Protein AF-D6YWD9-F1 (afdb_monomer_lite)

Secondary structure (DSSP, 8-state):
-HHHHHTTT-HHHHHHHHHTHHHHHGGGGS-GGGHHHHT--HHHHHHHHHHHHHHHHHTTTT-GGGS---

Foldseek 3Di:
DVCVVCCVVCVPVSVVCVVCVVVVCVLVVDDPVCNVVVPDCCVVCVVVVVVVVVCVVCVPVPDPVVVPPD

Radius of gyration: 20.82 Å; chains: 1; bounding box: 30×43×56 Å

Organism: Waddlia chondrophila (strain ATCC VR-1470 / WSU 86-1044) (NCBI:txid716544)

Structure (mmCIF, N/CA/C/O backbone):
data_AF-D6YWD9-F1
#
_entry.id   AF-D6YWD9-F1
#
loop_
_atom_site.group_PDB
_atom_site.id
_atom_site.type_symbol
_atom_site.label_atom_id
_atom_site.label_alt_id
_atom_site.label_comp_id
_atom_site.label_asym_id
_atom_site.label_entity_id
_atom_site.label_seq_id
_atom_site.pdbx_PDB_ins_code
_atom_site.Cartn_x
_atom_site.Cartn_y
_atom_site.Cartn_z
_atom_site.occupancy
_atom_site.B_iso_or_equiv
_atom_site.auth_seq_id
_atom_site.auth_comp_id
_atom_site.auth_asym_id
_atom_site.auth_atom_id
_atom_site.pdbx_PDB_model_num
ATOM 1 N N . MET A 1 1 ? -5.849 -14.244 -7.146 1.00 68.31 1 MET A N 1
ATOM 2 C CA . MET A 1 1 ? -5.393 -15.109 -6.037 1.00 68.31 1 MET A CA 1
ATOM 3 C C . MET A 1 1 ? -5.637 -14.462 -4.668 1.00 68.31 1 MET A C 1
ATOM 5 O O . MET A 1 1 ? -6.325 -15.079 -3.881 1.00 68.31 1 MET A O 1
ATOM 9 N N . PHE A 1 2 ? -5.236 -13.207 -4.404 1.00 87.12 2 PHE A N 1
ATOM 10 C CA . PHE A 1 2 ? -5.472 -12.534 -3.104 1.00 87.12 2 PHE A CA 1
ATOM 11 C C . PHE A 1 2 ? -6.952 -12.340 -2.714 1.00 87.12 2 PHE A C 1
ATOM 13 O O . PHE A 1 2 ? -7.369 -12.791 -1.652 1.00 87.12 2 PHE A O 1
ATOM 20 N N . LEU A 1 3 ? -7.760 -11.711 -3.581 1.00 90.44 3 LEU A N 1
ATOM 21 C CA . LEU A 1 3 ? -9.165 -11.409 -3.261 1.00 90.44 3 LEU A CA 1
ATOM 22 C C . LEU A 1 3 ? -9.953 -12.684 -2.942 1.00 90.44 3 LEU A C 1
ATOM 24 O O . LEU A 1 3 ? -10.643 -12.733 -1.939 1.00 90.44 3 LEU A O 1
ATOM 28 N N . LYS A 1 4 ? -9.784 -13.754 -3.725 1.00 92.00 4 LYS A N 1
ATOM 29 C CA . LYS A 1 4 ? -10.472 -15.034 -3.489 1.00 92.00 4 LYS A CA 1
ATOM 30 C C . LYS A 1 4 ? -10.144 -15.644 -2.118 1.00 92.00 4 LYS A C 1
ATOM 32 O O . LYS A 1 4 ? -11.023 -16.227 -1.505 1.00 92.00 4 LYS A O 1
ATOM 37 N N . THR A 1 5 ? -8.907 -15.504 -1.645 1.00 94.62 5 THR A N 1
ATOM 38 C CA . THR A 1 5 ? -8.459 -16.107 -0.380 1.00 94.62 5 THR A CA 1
ATOM 39 C C . THR A 1 5 ? -8.852 -15.281 0.846 1.00 94.62 5 THR A C 1
ATOM 41 O O . THR A 1 5 ? -9.091 -15.846 1.908 1.00 94.62 5 THR A O 1
ATOM 44 N N . TYR A 1 6 ? -8.916 -13.951 0.726 1.00 93.56 6 TYR A N 1
ATOM 45 C CA . TYR A 1 6 ? -9.076 -13.054 1.879 1.00 93.56 6 TYR A CA 1
ATOM 46 C C . TYR A 1 6 ? -10.393 -12.273 1.915 1.00 93.56 6 TYR A C 1
ATOM 48 O O . TYR A 1 6 ? -10.612 -11.535 2.877 1.00 93.56 6 TYR A O 1
ATOM 56 N N . ARG A 1 7 ? -11.281 -12.433 0.924 1.00 93.38 7 ARG A N 1
ATOM 57 C CA . ARG A 1 7 ? -12.562 -11.705 0.863 1.00 93.38 7 ARG A CA 1
ATOM 58 C C . ARG A 1 7 ? -13.425 -11.942 2.096 1.00 93.38 7 ARG A C 1
ATOM 60 O O . ARG A 1 7 ? -13.949 -10.974 2.634 1.00 93.38 7 ARG A O 1
ATOM 67 N N . ASP A 1 8 ? -13.490 -13.178 2.578 1.00 94.19 8 ASP A N 1
ATOM 68 C CA . ASP A 1 8 ? -14.328 -13.527 3.731 1.00 94.19 8 ASP A CA 1
ATOM 69 C C . ASP A 1 8 ? -13.748 -12.980 5.039 1.00 94.19 8 ASP A C 1
ATOM 71 O O . ASP A 1 8 ? -14.477 -12.521 5.915 1.00 94.19 8 ASP A O 1
ATOM 75 N N . LYS A 1 9 ? -12.414 -12.958 5.154 1.00 96.31 9 LYS A N 1
ATOM 76 C CA . LYS A 1 9 ? -11.722 -12.469 6.353 1.00 96.31 9 LYS A CA 1
ATOM 77 C C . LYS A 1 9 ? -11.665 -10.940 6.417 1.00 96.31 9 LYS A C 1
ATOM 79 O O . LYS A 1 9 ? -11.770 -10.362 7.495 1.00 96.31 9 LYS A O 1
ATOM 84 N N . TYR A 1 10 ? -11.483 -10.280 5.273 1.00 95.88 10 TYR A N 1
ATOM 85 C CA . TYR A 1 10 ? -11.283 -8.833 5.176 1.00 95.88 10 TYR A CA 1
ATOM 86 C C . TYR A 1 10 ? -12.082 -8.223 4.011 1.00 95.88 10 TYR A C 1
ATOM 88 O O . TYR A 1 10 ? -11.492 -7.700 3.056 1.00 95.88 10 TYR A O 1
ATOM 96 N N . PRO A 1 11 ? -13.424 -8.224 4.084 1.00 93.88 11 PRO A N 1
ATOM 97 C CA . PRO A 1 11 ? -14.274 -7.806 2.969 1.00 93.88 11 PRO A CA 1
ATOM 98 C C . PRO A 1 11 ? -14.061 -6.337 2.585 1.00 93.88 11 PRO A C 1
ATOM 100 O O . PRO A 1 11 ? -13.976 -6.007 1.404 1.00 93.88 11 PRO A O 1
ATOM 103 N N . LYS A 1 12 ? -13.883 -5.451 3.576 1.00 95.06 12 LYS A N 1
ATOM 104 C CA . LYS A 1 12 ? -13.658 -4.012 3.348 1.00 95.06 12 LYS A CA 1
ATOM 105 C C . LYS A 1 12 ? -12.312 -3.720 2.679 1.00 95.06 12 LYS A C 1
ATOM 107 O O . LYS A 1 12 ? -12.247 -2.897 1.772 1.00 95.06 12 LYS A O 1
ATOM 112 N N . ALA A 1 13 ? -11.248 -4.404 3.103 1.00 93.88 13 ALA A N 1
ATOM 113 C CA . ALA A 1 13 ? -9.925 -4.236 2.505 1.00 93.88 13 ALA A CA 1
ATOM 114 C C . ALA A 1 13 ? -9.913 -4.742 1.056 1.00 93.88 13 ALA A C 1
ATOM 116 O O . ALA A 1 13 ? -9.399 -4.067 0.168 1.00 93.88 13 ALA A O 1
ATOM 117 N N . CYS A 1 14 ? -10.549 -5.890 0.807 1.00 94.69 14 CYS A N 1
ATOM 118 C CA . CYS A 1 14 ? -10.689 -6.442 -0.537 1.00 94.69 14 CYS A CA 1
ATOM 119 C C . CYS A 1 14 ? -11.478 -5.507 -1.464 1.00 94.69 14 CYS A C 1
ATOM 121 O O . CYS A 1 14 ? -11.043 -5.282 -2.589 1.00 94.69 14 CYS A O 1
ATOM 123 N N . ALA A 1 15 ? -12.576 -4.910 -0.986 1.00 94.31 15 ALA A N 1
ATOM 124 C CA . ALA A 1 15 ? -13.354 -3.942 -1.760 1.00 94.31 15 ALA A CA 1
ATOM 125 C C . ALA A 1 15 ? -12.550 -2.678 -2.114 1.00 94.31 15 ALA A C 1
ATOM 127 O O . ALA A 1 15 ? -12.641 -2.189 -3.236 1.00 94.31 15 ALA A O 1
ATOM 128 N N . CYS A 1 16 ? -11.730 -2.173 -1.185 1.00 94.50 16 CYS A N 1
ATOM 129 C CA . CYS A 1 16 ? -10.848 -1.028 -1.429 1.00 94.50 16 CYS A CA 1
ATOM 130 C C . CYS A 1 16 ? -9.820 -1.330 -2.534 1.00 94.50 16 CYS A C 1
ATOM 132 O O . CYS A 1 16 ? -9.708 -0.593 -3.510 1.00 94.50 16 CYS A O 1
ATOM 134 N N . LEU A 1 17 ? -9.136 -2.476 -2.436 1.00 92.94 17 LEU A N 1
ATOM 135 C CA . LEU A 1 17 ? -8.157 -2.904 -3.441 1.00 92.94 17 LEU A CA 1
ATOM 136 C C . LEU A 1 17 ? -8.791 -3.177 -4.811 1.00 92.94 17 LEU A C 1
ATOM 138 O O . LEU A 1 17 ? -8.158 -2.941 -5.837 1.00 92.94 17 LEU A O 1
ATOM 142 N N . GLU A 1 18 ? -10.018 -3.703 -4.837 1.00 93.31 18 GLU A N 1
ATOM 143 C CA . GLU A 1 18 ? -10.763 -3.957 -6.073 1.00 93.31 18 GLU A CA 1
ATOM 144 C C . GLU A 1 18 ? -11.179 -2.645 -6.752 1.00 93.31 18 GLU A C 1
ATOM 146 O O . GLU A 1 18 ? -11.013 -2.514 -7.965 1.00 93.31 18 GLU A O 1
ATOM 151 N N . LYS A 1 19 ? -11.632 -1.655 -5.971 1.00 94.44 19 LYS A N 1
ATOM 152 C CA . LYS A 1 19 ? -12.011 -0.323 -6.458 1.00 94.44 19 LYS A CA 1
ATOM 153 C C . LYS A 1 19 ? -10.826 0.427 -7.071 1.00 94.44 19 LYS A C 1
ATOM 155 O O . LYS A 1 19 ? -10.920 0.899 -8.201 1.00 94.44 19 LYS A O 1
ATOM 160 N N . ASP A 1 20 ? -9.704 0.493 -6.358 1.00 93.81 20 ASP A N 1
ATOM 161 C CA . ASP A 1 20 ? -8.556 1.326 -6.746 1.00 93.81 20 ASP A CA 1
ATOM 162 C C . ASP A 1 20 ? -7.474 0.528 -7.503 1.00 93.81 20 ASP A C 1
ATOM 164 O O . ASP A 1 20 ? -6.323 0.949 -7.647 1.00 93.81 20 ASP A O 1
ATOM 168 N N . LYS A 1 21 ? -7.855 -0.636 -8.048 1.00 92.25 21 LYS A N 1
ATOM 169 C CA . LYS A 1 21 ? -6.975 -1.579 -8.748 1.00 92.25 21 LYS A CA 1
ATOM 170 C C . LYS A 1 21 ? -6.140 -0.913 -9.843 1.00 92.25 21 LYS A C 1
ATOM 172 O O . LYS A 1 21 ? -4.944 -1.170 -9.948 1.00 92.25 21 LYS A O 1
ATOM 177 N N . ALA A 1 22 ? -6.761 -0.070 -10.668 1.00 90.44 22 ALA A N 1
ATOM 178 C CA . ALA A 1 22 ? -6.078 0.590 -11.779 1.00 90.44 22 ALA A CA 1
ATOM 179 C C . ALA A 1 22 ? -4.950 1.507 -11.282 1.00 90.44 22 ALA A C 1
ATOM 181 O O . ALA A 1 22 ? -3.836 1.439 -11.795 1.00 90.44 22 ALA A O 1
ATOM 182 N N . GLN A 1 23 ? -5.219 2.298 -10.240 1.00 90.25 23 GLN A N 1
ATOM 183 C CA . GLN A 1 23 ? -4.232 3.187 -9.628 1.00 90.25 23 GLN A CA 1
ATOM 184 C C . GLN A 1 23 ? -3.094 2.393 -8.989 1.00 90.25 23 GLN A C 1
ATOM 186 O O . GLN A 1 23 ? -1.932 2.732 -9.199 1.00 90.25 23 GLN A O 1
ATOM 191 N N . LEU A 1 24 ? -3.405 1.290 -8.302 1.00 89.69 24 LEU A N 1
ATOM 192 C CA . LEU A 1 24 ? -2.403 0.423 -7.682 1.00 89.69 24 LEU A CA 1
ATOM 193 C C . LEU A 1 24 ? -1.386 -0.121 -8.700 1.00 89.69 24 LEU A C 1
ATOM 195 O O . LEU A 1 24 ? -0.199 -0.228 -8.396 1.00 89.69 24 LEU A O 1
ATOM 199 N N . PHE A 1 25 ? -1.835 -0.434 -9.920 1.00 90.50 25 PHE A N 1
ATOM 200 C CA . PHE A 1 25 ? -0.975 -0.984 -10.970 1.00 90.50 25 PHE A CA 1
ATOM 201 C C . PHE A 1 25 ? -0.235 0.063 -11.811 1.00 90.50 25 PHE A C 1
ATOM 203 O O . PHE A 1 25 ? 0.701 -0.313 -12.515 1.00 90.50 25 PHE A O 1
ATOM 210 N N . THR A 1 26 ? -0.560 1.360 -11.707 1.00 91.06 26 THR A N 1
ATOM 211 C CA . THR A 1 26 ? 0.175 2.425 -12.432 1.00 91.06 26 THR A CA 1
ATOM 212 C C . THR A 1 26 ? 1.675 2.429 -12.138 1.00 91.06 26 THR A C 1
ATOM 214 O O . THR A 1 26 ? 2.472 2.808 -12.990 1.00 91.06 26 THR A O 1
ATOM 217 N N . PHE A 1 27 ? 2.070 1.928 -10.968 1.00 87.94 27 PHE A N 1
ATOM 218 C CA . PHE A 1 27 ? 3.455 1.685 -10.581 1.00 87.94 27 PHE A CA 1
ATOM 219 C C . PHE A 1 27 ? 4.274 0.911 -11.635 1.00 87.94 27 PHE A C 1
ATOM 221 O O . PHE A 1 27 ? 5.440 1.229 -11.863 1.00 87.94 27 PHE A O 1
ATOM 228 N N . TYR A 1 28 ? 3.678 -0.078 -12.305 1.00 91.00 28 TYR A N 1
ATOM 229 C CA . TYR A 1 28 ? 4.392 -0.903 -13.285 1.00 91.00 28 TYR A CA 1
ATOM 230 C C . TYR A 1 28 ? 4.690 -0.174 -14.600 1.00 91.00 28 TYR A C 1
ATOM 232 O O . TYR A 1 28 ? 5.489 -0.666 -15.391 1.00 91.00 28 TYR A O 1
ATOM 240 N N . ASN A 1 29 ? 4.106 1.008 -14.816 1.00 93.06 29 ASN A N 1
ATOM 241 C CA . ASN A 1 29 ? 4.410 1.844 -15.977 1.00 93.06 29 ASN A CA 1
ATOM 242 C C . ASN A 1 29 ? 5.758 2.573 -15.837 1.00 93.06 29 ASN A C 1
ATOM 244 O O . ASN A 1 29 ? 6.264 3.113 -16.818 1.00 93.06 29 ASN A O 1
ATOM 248 N N . PHE A 1 30 ? 6.346 2.613 -14.635 1.00 90.88 30 PHE A N 1
ATOM 249 C CA . PHE A 1 30 ? 7.650 3.233 -14.403 1.00 90.88 30 PHE A CA 1
ATOM 250 C C . PHE A 1 30 ? 8.802 2.253 -14.681 1.00 90.88 30 PHE A C 1
ATOM 252 O O . PHE A 1 30 ? 8.655 1.053 -14.432 1.00 90.88 30 PHE A O 1
ATOM 259 N N . PRO A 1 31 ? 9.981 2.739 -15.119 1.00 94.81 31 PRO A N 1
ATOM 260 C CA . PRO A 1 31 ? 11.174 1.910 -15.278 1.00 94.81 31 PRO A CA 1
ATOM 261 C C . PRO A 1 31 ? 11.561 1.163 -13.994 1.00 94.81 31 PRO A C 1
ATOM 263 O O . PRO A 1 31 ? 11.470 1.711 -12.892 1.00 94.81 31 PRO A O 1
ATOM 266 N N . ALA A 1 32 ? 12.090 -0.055 -14.142 1.00 92.81 32 ALA A N 1
ATOM 267 C CA . ALA A 1 32 ? 12.441 -0.933 -13.021 1.00 92.81 32 ALA A CA 1
ATOM 268 C C . ALA A 1 32 ? 13.441 -0.319 -12.023 1.00 92.81 32 ALA A C 1
ATOM 270 O O . ALA A 1 32 ? 13.390 -0.619 -10.831 1.00 92.81 32 ALA A O 1
ATOM 271 N N . ILE A 1 33 ? 14.296 0.600 -12.483 1.00 93.75 33 ILE A N 1
ATOM 272 C CA . ILE A 1 33 ? 15.258 1.342 -11.650 1.00 93.75 33 ILE A CA 1
ATOM 273 C C . ILE A 1 33 ? 14.540 2.124 -10.532 1.00 93.75 33 ILE A C 1
ATOM 275 O O . ILE A 1 33 ? 15.042 2.242 -9.413 1.00 93.75 33 ILE A O 1
ATOM 279 N N . HIS A 1 34 ? 13.329 2.620 -10.791 1.00 91.81 34 HIS A N 1
ATOM 280 C CA . HIS A 1 34 ? 12.569 3.409 -9.820 1.00 91.81 34 HIS A CA 1
ATOM 281 C C . HIS A 1 34 ? 11.744 2.555 -8.852 1.00 91.81 34 HIS A C 1
ATOM 283 O O . HIS A 1 34 ? 11.285 3.058 -7.826 1.00 91.81 34 HIS A O 1
ATOM 289 N N . TRP A 1 35 ? 11.581 1.257 -9.114 1.00 94.06 35 TRP A N 1
ATOM 290 C CA . TRP A 1 35 ? 10.689 0.397 -8.335 1.00 94.06 35 TRP A CA 1
ATOM 291 C C . TRP A 1 35 ? 11.079 0.254 -6.868 1.00 94.06 35 TRP A C 1
ATOM 293 O O . TRP A 1 35 ? 10.208 0.066 -6.021 1.00 94.06 35 TRP A O 1
ATOM 303 N N . GLN A 1 36 ? 12.374 0.316 -6.558 1.00 91.94 36 GLN A N 1
ATOM 304 C CA . GLN A 1 36 ? 12.857 0.261 -5.178 1.00 91.94 36 GLN A CA 1
ATOM 305 C C . GLN A 1 36 ? 12.446 1.512 -4.392 1.00 91.94 36 GLN A C 1
ATOM 307 O O . GLN A 1 36 ? 12.006 1.409 -3.250 1.00 91.94 36 GLN A O 1
ATOM 312 N N . HIS A 1 37 ? 12.534 2.680 -5.028 1.00 90.62 37 HIS A N 1
ATOM 313 C CA . HIS A 1 37 ? 12.208 3.963 -4.415 1.00 90.62 37 HIS A CA 1
ATOM 314 C C . HIS A 1 37 ? 10.697 4.169 -4.278 1.00 90.62 37 HIS A C 1
ATOM 316 O O . HIS A 1 37 ? 10.235 4.661 -3.257 1.00 90.62 37 HIS A O 1
ATOM 322 N N . VAL A 1 38 ? 9.905 3.750 -5.266 1.00 90.88 38 VAL A N 1
ATOM 323 C CA . VAL A 1 38 ? 8.445 3.923 -5.205 1.00 90.88 38 VAL A CA 1
ATOM 324 C C . VAL A 1 38 ? 7.785 2.932 -4.233 1.00 90.88 38 VAL A C 1
ATOM 326 O O . VAL A 1 38 ? 6.748 3.242 -3.657 1.00 90.88 38 VAL A O 1
ATOM 329 N N . ARG A 1 39 ? 8.384 1.755 -3.995 1.00 90.31 39 ARG A N 1
ATOM 330 C CA . ARG A 1 39 ? 7.853 0.766 -3.036 1.00 90.31 39 ARG A CA 1
ATOM 331 C C . ARG A 1 39 ? 8.240 1.018 -1.579 1.00 90.31 39 ARG A C 1
ATOM 333 O O . ARG A 1 39 ? 7.703 0.335 -0.710 1.00 90.31 39 ARG A O 1
ATOM 340 N N . THR A 1 40 ? 9.163 1.937 -1.288 1.00 92.88 40 THR A N 1
ATOM 341 C CA . THR A 1 40 ? 9.511 2.227 0.108 1.00 92.88 40 THR A CA 1
ATOM 342 C C . THR A 1 40 ? 8.449 3.101 0.768 1.00 92.88 40 THR A C 1
ATOM 344 O O . THR A 1 40 ? 8.055 4.137 0.238 1.00 92.88 40 THR A O 1
ATOM 347 N N . THR A 1 41 ? 7.992 2.696 1.952 1.00 94.38 41 THR A N 1
ATOM 348 C CA . THR A 1 41 ? 7.072 3.489 2.776 1.00 9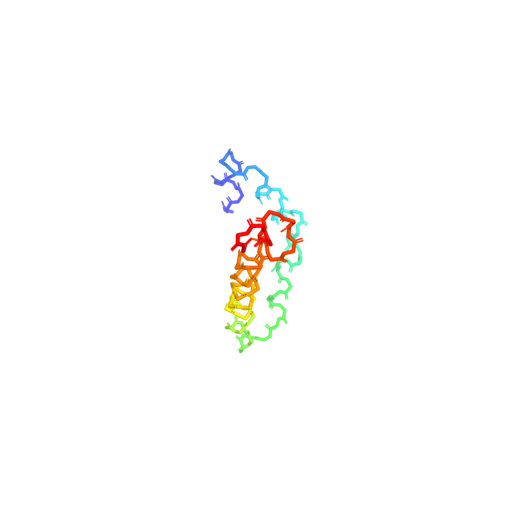4.38 41 THR A CA 1
ATOM 349 C C . THR A 1 41 ? 7.813 4.398 3.753 1.00 94.38 41 THR A C 1
ATOM 351 O O . THR A 1 41 ? 7.192 5.291 4.323 1.00 94.38 41 THR A O 1
ATOM 354 N N . ASN A 1 42 ? 9.140 4.254 3.899 1.00 90.69 42 ASN A N 1
ATOM 355 C CA . ASN A 1 42 ? 9.951 5.018 4.854 1.00 90.69 42 ASN A CA 1
ATOM 356 C C . ASN A 1 42 ? 9.767 6.542 4.745 1.00 90.69 42 ASN A C 1
ATOM 358 O O . ASN A 1 42 ? 9.614 7.176 5.791 1.00 90.69 42 ASN A O 1
ATOM 362 N N . PRO A 1 43 ? 9.741 7.163 3.544 1.00 90.31 43 PRO A N 1
ATOM 363 C CA . PRO A 1 43 ? 9.551 8.612 3.436 1.00 90.31 43 PRO A CA 1
ATOM 364 C C . PRO A 1 43 ? 8.209 9.086 4.016 1.00 90.31 43 PRO A C 1
ATOM 366 O O . PRO A 1 43 ? 8.118 10.172 4.588 1.00 90.31 43 PRO A O 1
ATOM 369 N N . ILE A 1 44 ? 7.176 8.251 3.908 1.00 91.75 44 ILE A N 1
ATOM 370 C CA . ILE A 1 44 ? 5.839 8.518 4.439 1.00 91.75 44 ILE A CA 1
ATOM 371 C C . ILE A 1 44 ? 5.827 8.190 5.938 1.00 91.75 44 ILE A C 1
ATOM 373 O O . ILE A 1 44 ? 5.551 9.044 6.774 1.00 91.75 44 ILE A O 1
ATOM 377 N N . GLU A 1 45 ? 6.191 6.972 6.321 1.00 93.75 45 GLU A N 1
ATOM 378 C CA . GLU A 1 45 ? 6.092 6.508 7.705 1.00 93.75 45 GLU A CA 1
ATOM 379 C C . GLU A 1 45 ? 6.996 7.289 8.665 1.00 93.75 45 GLU A C 1
ATOM 381 O O . GLU A 1 45 ? 6.542 7.683 9.738 1.00 93.75 45 GLU A O 1
ATOM 386 N N . SER A 1 46 ? 8.240 7.590 8.283 1.00 95.69 46 SER A N 1
ATOM 387 C CA . SER A 1 46 ? 9.186 8.320 9.140 1.00 95.69 46 SER A CA 1
ATOM 388 C C . SER A 1 46 ? 8.723 9.750 9.435 1.00 95.69 46 SER A C 1
ATOM 390 O O . SER A 1 46 ? 8.881 10.252 10.555 1.00 95.69 46 SER A O 1
ATOM 392 N N . THR A 1 47 ? 8.145 10.427 8.441 1.00 93.06 47 THR A N 1
ATOM 393 C CA . THR A 1 47 ? 7.635 11.794 8.607 1.00 93.06 47 THR A CA 1
ATOM 394 C C . THR A 1 47 ? 6.366 11.791 9.457 1.00 93.06 47 THR A C 1
ATOM 396 O O . THR A 1 47 ? 6.293 12.512 10.458 1.00 93.06 47 THR A O 1
ATOM 399 N N . PHE A 1 48 ? 5.409 10.906 9.156 1.00 94.06 48 PHE A N 1
ATOM 400 C CA . PHE A 1 48 ? 4.184 10.757 9.945 1.00 94.06 48 PHE A CA 1
ATOM 401 C C . PHE A 1 48 ? 4.444 10.293 11.383 1.00 94.06 48 PHE A C 1
ATOM 403 O O . PHE A 1 48 ? 3.748 10.745 12.294 1.00 94.06 48 PHE A O 1
ATOM 410 N N . ALA A 1 49 ? 5.454 9.455 11.627 1.00 93.25 49 ALA A N 1
ATOM 411 C CA . ALA A 1 49 ? 5.849 9.048 12.973 1.00 93.25 49 ALA A CA 1
ATOM 412 C C . ALA A 1 49 ? 6.276 10.255 13.822 1.00 93.25 49 ALA A C 1
ATOM 414 O O . ALA A 1 49 ? 5.824 10.405 14.959 1.00 93.25 49 ALA A O 1
ATOM 415 N N . THR A 1 50 ? 7.075 11.160 13.249 1.00 91.81 50 THR A N 1
ATOM 416 C CA . THR A 1 50 ? 7.513 12.389 13.927 1.00 91.81 50 THR A CA 1
ATOM 417 C C . THR A 1 50 ? 6.340 13.330 14.192 1.00 91.81 50 THR A C 1
ATOM 419 O O . THR A 1 50 ? 6.216 13.868 15.295 1.00 91.81 50 THR A O 1
ATOM 422 N N . ILE A 1 51 ? 5.445 13.498 13.212 1.00 91.50 51 ILE A N 1
ATOM 423 C CA . ILE A 1 51 ? 4.225 14.304 13.364 1.00 91.50 51 ILE A CA 1
ATOM 424 C C . ILE A 1 51 ? 3.371 13.741 14.502 1.00 91.50 51 ILE A C 1
ATOM 426 O O . ILE A 1 51 ? 3.061 14.456 15.453 1.00 91.50 51 ILE A O 1
ATOM 430 N N . ARG A 1 52 ? 3.063 12.440 14.469 1.00 91.19 52 ARG A N 1
ATOM 431 C CA . ARG A 1 52 ? 2.260 11.767 15.499 1.00 91.19 52 ARG A CA 1
ATOM 432 C C . ARG A 1 52 ? 2.907 11.866 16.878 1.00 91.19 52 ARG A C 1
ATOM 434 O O . ARG A 1 52 ? 2.197 12.069 17.863 1.00 91.19 52 ARG A O 1
ATOM 441 N N . HIS A 1 53 ? 4.234 11.750 16.951 1.00 89.81 53 HIS A N 1
ATOM 442 C CA . HIS A 1 53 ? 4.982 11.932 18.189 1.00 89.81 53 HIS A CA 1
ATOM 443 C C . HIS A 1 53 ? 4.779 13.342 18.754 1.00 89.81 53 HIS A C 1
ATOM 445 O O . HIS A 1 53 ? 4.362 13.477 19.902 1.00 89.81 53 HIS A O 1
ATOM 451 N N . ARG A 1 54 ? 4.996 14.386 17.945 1.00 86.12 54 ARG A N 1
ATOM 452 C CA . ARG A 1 54 ? 4.809 15.784 18.364 1.00 86.12 54 ARG A CA 1
ATOM 453 C C . ARG A 1 54 ? 3.368 16.061 18.780 1.00 86.12 54 ARG A C 1
ATOM 455 O O . ARG A 1 54 ? 3.157 16.566 19.873 1.00 86.12 54 ARG A O 1
ATOM 462 N N . THR A 1 55 ? 2.384 15.643 17.983 1.00 87.69 55 THR A N 1
ATOM 463 C CA . THR A 1 55 ? 0.959 15.804 18.315 1.00 87.69 55 THR A CA 1
ATOM 464 C C . THR A 1 55 ? 0.591 15.123 19.632 1.00 87.69 55 THR A C 1
ATOM 466 O O . THR A 1 55 ? -0.221 15.647 20.388 1.00 87.69 55 THR A O 1
ATOM 469 N N . ARG A 1 56 ? 1.169 13.954 19.938 1.00 84.19 56 ARG A N 1
ATOM 470 C CA . ARG A 1 56 ? 0.948 13.284 21.226 1.00 84.19 56 ARG A CA 1
ATOM 471 C C . ARG A 1 56 ? 1.570 14.060 22.388 1.00 84.19 56 ARG A C 1
ATOM 473 O O . ARG A 1 56 ? 0.930 14.148 23.425 1.00 84.19 56 ARG A O 1
ATOM 480 N N . GLN A 1 57 ? 2.773 14.608 22.215 1.00 81.62 57 GLN A N 1
ATOM 481 C CA . GLN A 1 57 ? 3.454 15.393 23.253 1.00 81.62 57 GLN A CA 1
ATOM 482 C C . GLN A 1 57 ? 2.757 16.733 23.528 1.00 81.62 57 GLN A C 1
ATOM 484 O O . GLN A 1 57 ? 2.719 17.187 24.664 1.00 81.62 57 GLN A O 1
ATOM 489 N N . THR A 1 58 ? 2.170 17.364 22.508 1.00 74.62 58 THR A N 1
ATOM 490 C CA . THR A 1 58 ? 1.482 18.657 22.655 1.00 74.62 58 THR A CA 1
ATOM 491 C C . THR A 1 58 ? 0.001 18.533 23.016 1.00 74.62 58 THR A C 1
ATOM 493 O O . THR A 1 58 ? -0.641 19.546 23.296 1.00 74.62 58 THR A O 1
ATOM 496 N N . LYS A 1 59 ? -0.570 17.319 23.040 1.00 64.12 59 LYS A N 1
ATOM 497 C CA . LYS A 1 59 ? -1.937 17.074 23.528 1.00 64.12 59 LYS A CA 1
ATOM 498 C C . LYS A 1 59 ? -2.018 17.437 25.019 1.00 64.12 59 LYS A C 1
ATOM 500 O O . LYS A 1 59 ? -1.624 16.649 25.868 1.00 64.12 59 LYS A O 1
ATOM 505 N N . GLY A 1 60 ? -2.533 18.633 25.316 1.00 61.38 60 GLY A N 1
ATOM 506 C CA . GLY A 1 60 ? -2.685 19.180 26.674 1.00 61.38 60 GLY A CA 1
ATOM 507 C C . GLY A 1 60 ? -1.955 20.509 26.910 1.00 61.38 60 GLY A C 1
ATOM 508 O O . GLY A 1 60 ? -2.277 21.221 27.859 1.00 61.38 60 GLY A O 1
ATOM 509 N N . CYS A 1 61 ? -1.036 20.901 26.020 1.00 57.53 61 CYS A N 1
ATOM 510 C CA . CYS A 1 61 ? -0.378 22.206 26.071 1.00 57.53 61 CYS A CA 1
ATOM 511 C C . CYS A 1 61 ? -1.346 23.277 25.532 1.00 57.53 61 CYS A C 1
ATOM 513 O O . CYS A 1 61 ? -1.396 23.537 24.333 1.00 57.53 61 CYS A O 1
ATOM 515 N N . GLY A 1 62 ? -2.202 23.803 26.413 1.00 57.28 62 GLY A N 1
ATOM 516 C CA . GLY A 1 62 ? -3.232 24.799 26.084 1.00 57.28 62 GLY A CA 1
ATOM 517 C C . GLY A 1 62 ? -4.584 24.591 26.776 1.00 57.28 62 GLY A C 1
ATOM 518 O O . GLY A 1 62 ? -5.456 25.448 26.671 1.00 57.28 62 GLY A O 1
ATOM 519 N N . SER A 1 63 ? -4.789 23.487 27.504 1.00 59.03 63 SER A N 1
ATOM 520 C CA . SER A 1 63 ? -5.974 23.345 28.363 1.00 59.03 63 SER A CA 1
ATOM 521 C C . SER A 1 63 ? -5.769 24.080 29.689 1.00 59.03 63 SER A C 1
ATOM 523 O O . SER A 1 63 ? -4.721 23.919 30.307 1.00 59.03 63 SER A O 1
ATOM 525 N N . VAL A 1 64 ? -6.789 24.803 30.170 1.00 55.78 64 VAL A N 1
ATOM 526 C CA . VAL A 1 64 ? -6.797 25.549 31.453 1.00 55.78 64 VAL A CA 1
ATOM 527 C C . VAL A 1 64 ? -6.359 24.689 32.657 1.00 55.78 64 VAL A C 1
ATOM 529 O O . VAL A 1 64 ? -5.830 25.208 33.635 1.00 55.78 64 VAL A O 1
ATOM 532 N N . ALA A 1 65 ? -6.517 23.363 32.578 1.00 54.41 65 ALA A N 1
ATOM 533 C CA . ALA A 1 65 ? -6.055 22.415 33.593 1.00 54.41 65 ALA A CA 1
ATOM 534 C C . ALA A 1 65 ? -4.519 22.319 33.722 1.00 54.41 65 ALA A C 1
ATOM 536 O O . ALA A 1 65 ? -4.027 22.003 34.798 1.00 54.41 65 ALA A O 1
ATOM 537 N N . ALA A 1 66 ? -3.756 22.614 32.664 1.00 54.66 66 ALA A N 1
ATOM 538 C CA . ALA A 1 66 ? -2.291 22.567 32.688 1.00 54.66 66 ALA A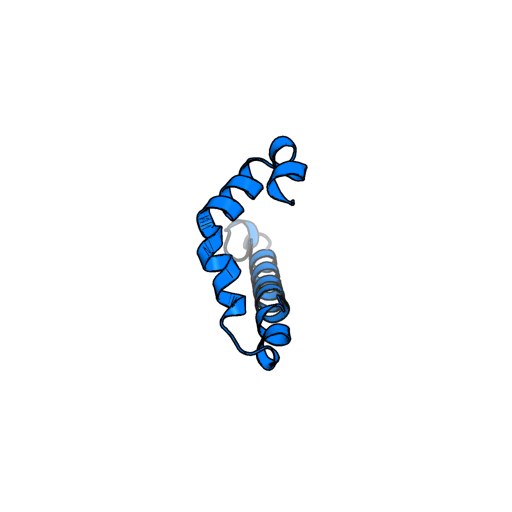 CA 1
ATOM 539 C C . ALA A 1 66 ? -1.663 23.787 33.393 1.00 54.66 66 ALA A C 1
ATOM 541 O O . ALA A 1 66 ? -0.516 23.724 33.819 1.00 54.66 66 ALA A O 1
ATOM 542 N N . THR A 1 67 ? -2.407 24.890 33.531 1.00 5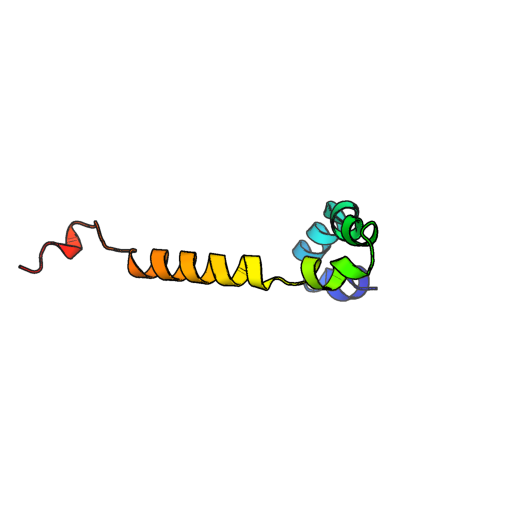1.03 67 THR A N 1
ATOM 543 C CA . THR A 1 67 ? -1.918 26.169 34.084 1.00 51.03 67 THR A CA 1
ATOM 544 C C . THR A 1 67 ? -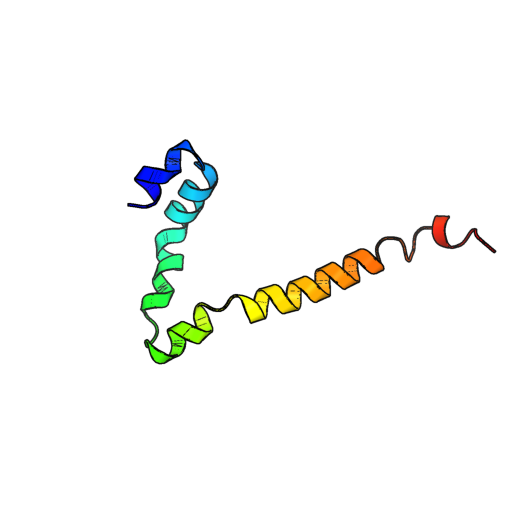2.230 26.342 35.579 1.00 51.03 67 THR A C 1
ATOM 546 O O . THR A 1 67 ? -1.731 27.275 36.193 1.00 51.03 67 THR A O 1
ATOM 549 N N . LYS A 1 68 ? -3.027 25.452 36.194 1.00 44.12 68 LYS A N 1
ATOM 550 C CA . LYS A 1 68 ? -3.455 25.544 37.609 1.00 44.12 68 LYS A CA 1
ATOM 551 C C . LYS A 1 68 ? -2.582 24.764 38.609 1.00 44.12 68 LYS A C 1
ATOM 553 O O . LYS A 1 68 ? -3.066 24.412 39.677 1.00 44.12 68 LYS A O 1
ATOM 558 N N . ASN A 1 69 ? -1.321 24.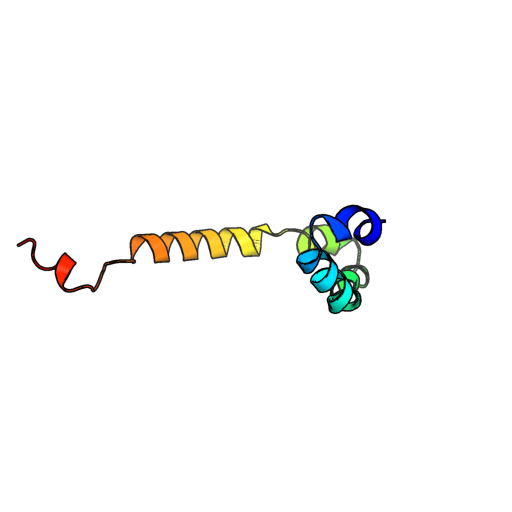498 38.277 1.00 48.25 69 ASN A N 1
ATOM 559 C CA . ASN A 1 69 ? -0.341 23.943 39.221 1.00 48.25 69 ASN A CA 1
ATOM 560 C C . ASN A 1 69 ? 0.811 24.937 39.468 1.00 48.25 69 ASN A C 1
ATOM 562 O O . ASN A 1 69 ? 1.980 24.561 39.402 1.00 48.25 69 ASN A O 1
ATOM 566 N N . PHE A 1 70 ? 0.460 26.200 39.714 1.00 43.59 70 PHE A N 1
ATOM 567 C CA . PHE A 1 70 ? 1.290 27.178 40.416 1.00 43.59 70 PHE A CA 1
ATOM 568 C C . PHE A 1 70 ? 0.498 2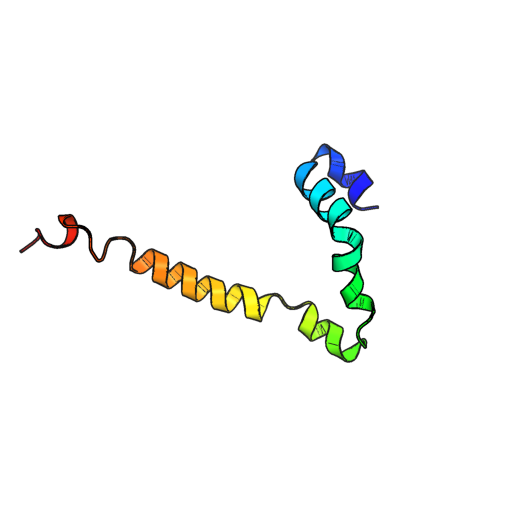7.700 41.610 1.00 43.59 70 PHE A C 1
ATOM 570 O O . PHE A 1 70 ? -0.730 27.896 41.435 1.00 43.59 70 PHE A O 1
#

pLDDT: mean 84.92, std 14.8, range [43.59, 96.31]

Sequence (70 aa):
MFLKTYRDKYPKACACLEKDKAQLFTFYNFPAIHWQHVRTTNPIESTFATIRHRTRQTKGCGSVAATKNF

InterPro domains:
  IPR001207 Transposase, mutator type [PF00872] (2-58)
  IPR001207 Transposase, mutator type [PTHR33217] (3-65)